Protein AF-A0A7D9HP52-F1 (afdb_monomer_lite)

Foldseek 3Di:
DWDWDDDPQWDIDIDDADDFDDDDDKDWDADPDPVRIDIWAWDWDAPDWDWDWDWIQGPVRDIDIDIDIGRDDIDTDTPDDD

Radius of gyration: 20.26 Å; chains: 1; bounding box: 52×21×48 Å

pLDDT: mean 93.88, std 7.19, range [45.88, 97.44]

Structure (mmCIF, N/CA/C/O backbone):
data_AF-A0A7D9HP52-F1
#
_entry.id   AF-A0A7D9HP52-F1
#
loop_
_atom_site.group_PDB
_atom_site.id
_atom_site.type_symbol
_atom_site.label_atom_id
_atom_site.label_alt_id
_atom_site.label_comp_id
_atom_site.label_asym_id
_atom_site.label_entity_id
_atom_site.label_seq_id
_atom_site.pdbx_PDB_ins_code
_atom_site.Cartn_x
_atom_site.Cartn_y
_atom_site.Cartn_z
_atom_site.occupancy
_atom_site.B_iso_or_equiv
_atom_site.auth_seq_id
_atom_site.auth_comp_id
_atom_site.auth_asym_id
_atom_site.auth_atom_id
_atom_site.pdbx_PDB_model_num
ATOM 1 N N . MET A 1 1 ? -0.914 -10.346 7.705 1.00 86.50 1 MET A N 1
ATOM 2 C CA . MET A 1 1 ? -0.151 -9.710 8.807 1.00 86.50 1 MET A CA 1
ATOM 3 C C . MET A 1 1 ? -1.152 -8.925 9.619 1.00 86.50 1 MET A C 1
ATOM 5 O O . MET A 1 1 ? -2.081 -8.423 9.013 1.00 86.50 1 MET A O 1
ATOM 9 N N . ASP A 1 2 ? -0.989 -8.797 10.929 1.00 92.81 2 ASP A N 1
ATOM 10 C CA . ASP A 1 2 ? -1.992 -8.102 11.739 1.00 92.81 2 ASP A CA 1
ATOM 11 C C . ASP A 1 2 ? -1.536 -6.686 12.075 1.00 92.81 2 ASP A C 1
ATOM 13 O O . ASP A 1 2 ? -0.364 -6.452 12.388 1.00 92.81 2 ASP A O 1
ATOM 17 N N . LYS A 1 3 ? -2.465 -5.730 12.004 1.00 92.31 3 LYS A N 1
ATOM 18 C CA . LYS A 1 3 ? -2.223 -4.337 12.376 1.00 92.31 3 LYS A CA 1
ATOM 19 C C . LYS A 1 3 ? -3.047 -3.976 13.603 1.00 92.31 3 LYS A C 1
ATOM 21 O O . LYS A 1 3 ? -4.266 -4.125 13.611 1.00 92.31 3 LYS A O 1
ATOM 26 N N . ARG A 1 4 ? -2.361 -3.482 14.636 1.00 95.69 4 ARG A N 1
ATOM 27 C CA . ARG A 1 4 ? -2.986 -2.957 15.856 1.00 95.69 4 ARG A CA 1
ATOM 28 C C . ARG A 1 4 ? -3.317 -1.485 15.661 1.00 95.69 4 ARG A C 1
ATOM 30 O O . ARG A 1 4 ? -2.449 -0.700 15.276 1.00 95.69 4 ARG A O 1
ATOM 37 N N . ILE A 1 5 ? -4.561 -1.127 15.938 1.00 95.19 5 ILE A N 1
ATOM 38 C CA . ILE A 1 5 ? -5.084 0.230 15.842 1.00 95.19 5 ILE A CA 1
ATOM 39 C C . ILE A 1 5 ? -5.555 0.640 17.230 1.00 95.19 5 ILE A C 1
ATOM 41 O O . ILE A 1 5 ? -6.412 -0.010 17.823 1.00 95.19 5 ILE A O 1
ATOM 45 N N . SER A 1 6 ? -4.976 1.718 17.747 1.00 95.38 6 SER A N 1
ATOM 46 C CA . SER A 1 6 ? -5.257 2.223 19.088 1.00 95.38 6 SER A CA 1
ATOM 47 C C . SER A 1 6 ? -5.510 3.728 19.081 1.00 95.38 6 SER A C 1
ATOM 49 O O . SER A 1 6 ? -5.020 4.461 18.211 1.00 95.38 6 SER A O 1
ATOM 51 N N . HIS A 1 7 ? -6.283 4.191 20.058 1.00 95.38 7 HIS A N 1
ATOM 52 C CA . HIS A 1 7 ? -6.480 5.600 20.389 1.00 95.38 7 HIS A CA 1
ATOM 53 C C . HIS A 1 7 ? -6.558 5.735 21.921 1.00 95.38 7 HIS A C 1
ATOM 55 O O . HIS A 1 7 ? -7.112 4.835 22.558 1.00 95.38 7 HIS A O 1
ATOM 61 N N . PRO A 1 8 ? -5.988 6.792 22.533 1.00 96.12 8 PRO A N 1
ATOM 62 C CA . PRO A 1 8 ? -6.068 6.993 23.979 1.00 96.12 8 PRO A CA 1
ATOM 63 C C . PRO A 1 8 ? -7.515 6.985 24.483 1.00 96.12 8 PRO A C 1
ATOM 65 O O . PRO A 1 8 ? -8.358 7.681 23.937 1.00 96.12 8 PRO A O 1
ATOM 68 N N . GLY A 1 9 ? -7.805 6.195 25.516 1.00 95.56 9 GLY A N 1
ATOM 69 C CA . GLY A 1 9 ? -9.166 6.075 26.053 1.00 95.56 9 GLY A CA 1
ATOM 70 C C . GLY A 1 9 ? -10.103 5.166 25.251 1.00 95.56 9 GLY A C 1
ATOM 71 O O . GLY A 1 9 ? -11.266 5.054 25.620 1.00 95.56 9 GLY A O 1
ATOM 72 N N . CYS A 1 10 ? -9.621 4.482 24.203 1.00 97.19 10 CYS A N 1
ATOM 73 C CA . CYS A 1 10 ? -10.440 3.574 23.395 1.00 97.19 10 CYS A CA 1
ATOM 74 C C . CYS A 1 10 ? -9.860 2.166 23.281 1.00 97.19 10 CYS A C 1
ATOM 76 O O . CYS A 1 10 ? -8.651 1.942 23.405 1.00 97.19 10 CYS A O 1
ATOM 78 N N . THR A 1 11 ? -10.740 1.192 23.045 1.00 95.81 11 THR A N 1
ATOM 79 C CA . THR A 1 11 ? -10.366 -0.211 22.866 1.00 95.81 11 THR A CA 1
ATOM 80 C C . THR A 1 11 ? -9.450 -0.362 21.662 1.00 95.81 11 THR A C 1
ATOM 82 O O . THR A 1 11 ? -9.720 0.167 20.586 1.00 95.81 11 THR A O 1
ATOM 85 N N . THR A 1 12 ? -8.359 -1.107 21.835 1.00 96.12 12 THR A N 1
ATOM 86 C CA . THR A 1 12 ? -7.456 -1.432 20.728 1.00 96.12 12 THR A CA 1
ATOM 87 C C . THR A 1 12 ? -8.063 -2.541 19.882 1.00 96.12 12 THR A C 1
ATOM 89 O O . THR A 1 12 ? -8.353 -3.619 20.398 1.00 96.12 12 THR A O 1
ATOM 92 N N . VAL A 1 13 ? -8.180 -2.303 18.578 1.00 95.69 13 VAL A N 1
ATOM 93 C CA . VAL A 1 13 ? -8.652 -3.296 17.608 1.00 95.69 13 VAL A CA 1
ATOM 94 C C . VAL A 1 13 ? -7.458 -3.830 16.824 1.00 95.69 13 VAL A C 1
ATOM 96 O O . VAL A 1 13 ? -6.526 -3.096 16.490 1.00 95.69 13 VAL A O 1
ATOM 99 N N . THR A 1 14 ? -7.463 -5.131 16.552 1.00 95.94 14 THR A N 1
ATOM 100 C CA . THR A 1 14 ? -6.471 -5.776 15.689 1.00 95.94 14 THR A CA 1
ATOM 101 C C . THR A 1 14 ? -7.176 -6.255 14.437 1.00 95.94 14 THR A C 1
ATOM 103 O O . THR A 1 14 ? -8.167 -6.972 14.541 1.00 95.94 14 THR A O 1
ATOM 106 N N . ILE A 1 15 ? -6.678 -5.852 13.270 1.00 93.44 15 ILE A N 1
ATOM 107 C CA . ILE A 1 15 ? -7.274 -6.230 11.988 1.00 93.44 15 ILE A CA 1
ATOM 108 C C . ILE A 1 15 ? -6.244 -6.922 11.094 1.00 93.44 15 ILE A C 1
ATOM 110 O O . ILE A 1 15 ? -5.073 -6.517 11.086 1.00 93.44 15 ILE A O 1
ATOM 114 N N . PRO A 1 16 ? -6.658 -7.940 10.324 1.00 92.81 16 PRO A N 1
ATOM 115 C CA . PRO A 1 16 ? -5.790 -8.548 9.332 1.00 92.81 16 PRO A CA 1
ATOM 116 C C . PRO A 1 16 ? -5.560 -7.556 8.193 1.00 92.81 16 PRO A C 1
ATOM 118 O O . PRO A 1 16 ? -6.500 -6.964 7.676 1.00 92.81 16 PRO A O 1
ATOM 121 N N . VAL A 1 17 ? -4.308 -7.389 7.783 1.00 91.94 17 VAL A N 1
ATOM 122 C CA . VAL A 1 17 ? -3.901 -6.579 6.632 1.00 91.94 17 VAL A CA 1
ATOM 123 C C . VAL A 1 17 ? -3.080 -7.400 5.641 1.00 91.94 17 VAL A C 1
ATOM 125 O O . VAL A 1 17 ? -2.309 -8.305 6.001 1.00 91.94 17 VAL A O 1
ATOM 128 N N . THR A 1 18 ? -3.226 -7.032 4.373 1.00 92.75 18 THR A N 1
ATOM 129 C CA . THR A 1 18 ? -2.447 -7.560 3.253 1.00 92.75 18 THR A CA 1
ATOM 130 C C . THR A 1 18 ? -1.175 -6.736 3.073 1.00 92.75 18 THR A C 1
ATOM 132 O O . THR A 1 18 ? -1.185 -5.514 3.214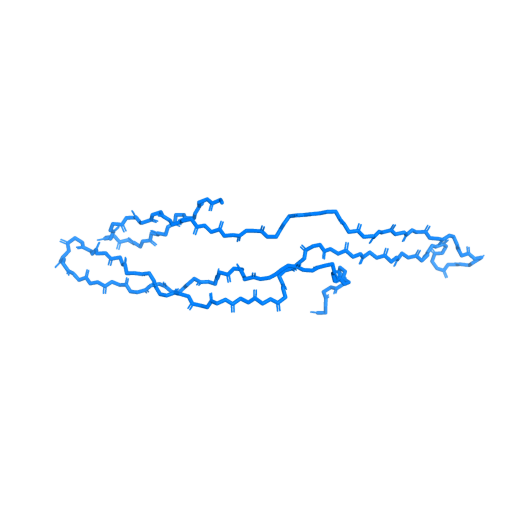 1.00 92.75 18 THR A O 1
ATOM 135 N N . VAL A 1 19 ? -0.063 -7.406 2.767 1.00 93.12 19 VAL A N 1
ATOM 136 C CA . VAL A 1 19 ? 1.240 -6.773 2.528 1.00 93.12 19 VAL A CA 1
ATOM 137 C C . VAL A 1 19 ? 1.808 -7.308 1.221 1.00 93.12 19 VAL A C 1
ATOM 139 O O . VAL A 1 19 ? 1.814 -8.520 1.006 1.00 93.12 19 VAL A O 1
ATOM 142 N N . CYS A 1 20 ? 2.331 -6.422 0.373 1.00 95.00 20 CYS A N 1
ATOM 143 C CA . CYS A 1 20 ? 3.076 -6.840 -0.809 1.00 95.00 20 CYS A CA 1
ATOM 144 C C . CYS A 1 20 ? 4.421 -7.439 -0.402 1.00 95.00 20 CYS A C 1
ATOM 146 O O . CYS A 1 20 ? 5.262 -6.767 0.198 1.00 95.00 20 CYS A O 1
ATOM 148 N N . ARG A 1 21 ? 4.634 -8.708 -0.748 1.00 95.00 21 ARG A N 1
ATOM 149 C CA . ARG A 1 21 ? 5.907 -9.402 -0.563 1.00 95.00 21 ARG A CA 1
ATOM 150 C C . ARG A 1 21 ? 6.142 -10.324 -1.748 1.00 95.00 21 ARG A C 1
ATOM 152 O O . ARG A 1 21 ? 5.292 -11.142 -2.073 1.00 95.00 21 ARG A O 1
ATOM 159 N N . GLY A 1 22 ? 7.298 -10.200 -2.386 1.00 94.88 22 GLY A N 1
ATOM 160 C CA . GLY A 1 22 ? 7.651 -11.019 -3.539 1.00 94.88 22 GLY A CA 1
ATOM 161 C C . GLY A 1 22 ? 9.055 -10.718 -4.040 1.00 94.88 22 GLY A C 1
ATOM 162 O O . GLY A 1 22 ? 9.712 -9.803 -3.543 1.00 94.88 22 GLY A O 1
ATOM 163 N N . ASN A 1 23 ? 9.490 -11.493 -5.030 1.00 96.38 23 ASN A N 1
ATOM 164 C CA . ASN A 1 23 ? 10.761 -11.301 -5.719 1.00 96.38 23 ASN A CA 1
ATOM 165 C C . ASN A 1 23 ? 10.494 -10.677 -7.090 1.00 96.38 23 ASN A C 1
ATOM 167 O O . ASN A 1 23 ? 9.665 -11.183 -7.844 1.00 96.38 23 ASN A O 1
ATOM 171 N N . CYS A 1 24 ? 11.200 -9.597 -7.401 1.00 97.44 24 CYS A N 1
ATOM 172 C CA . CYS A 1 24 ? 11.092 -8.879 -8.666 1.00 97.44 24 CYS A CA 1
ATOM 173 C C . CYS A 1 24 ? 12.452 -8.831 -9.364 1.00 97.44 24 CYS A C 1
ATOM 175 O O . CYS A 1 24 ? 13.482 -9.153 -8.765 1.00 97.44 24 CYS A O 1
ATOM 177 N N . LYS A 1 25 ? 12.457 -8.474 -10.650 1.00 97.06 25 LYS A N 1
ATOM 178 C CA . LYS A 1 25 ? 13.684 -8.467 -11.446 1.00 97.06 25 LYS A CA 1
ATOM 179 C C . LYS A 1 25 ? 14.607 -7.343 -10.988 1.00 97.06 25 LYS A C 1
ATOM 181 O O . LYS A 1 25 ? 14.189 -6.205 -10.796 1.00 97.06 25 LYS A O 1
ATOM 186 N N . SER A 1 26 ? 15.889 -7.653 -10.884 1.00 96.00 26 SER A N 1
ATOM 187 C CA . SER A 1 26 ? 16.938 -6.664 -10.677 1.00 96.00 26 SER A CA 1
ATOM 188 C C . SER A 1 26 ? 18.169 -7.048 -11.487 1.00 96.00 26 SER A C 1
ATOM 190 O O . SER A 1 26 ? 18.427 -8.224 -11.751 1.00 96.00 26 SER A O 1
ATOM 192 N N . SER A 1 27 ? 18.905 -6.046 -11.958 1.00 95.44 27 SER A N 1
ATOM 193 C CA . SER A 1 27 ? 20.143 -6.252 -12.700 1.00 95.44 27 SER A CA 1
ATOM 194 C C . SER A 1 27 ? 21.064 -5.046 -12.580 1.00 95.44 27 SER A C 1
ATOM 196 O O . SER A 1 27 ? 20.607 -3.903 -12.532 1.00 95.44 27 SER A O 1
ATOM 198 N N . SER A 1 28 ? 22.365 -5.316 -12.600 1.00 96.00 28 SER A N 1
ATOM 199 C CA . SER A 1 28 ? 23.415 -4.309 -12.716 1.00 96.00 28 SER A CA 1
ATOM 200 C C . SER A 1 28 ? 24.333 -4.694 -13.865 1.00 96.00 28 SER A C 1
ATOM 202 O O . SER A 1 28 ? 24.715 -5.857 -13.999 1.00 96.00 28 SER A O 1
ATOM 204 N N . ARG A 1 29 ? 24.653 -3.730 -14.725 1.00 96.25 29 ARG A N 1
ATOM 205 C CA . ARG A 1 29 ? 25.486 -3.936 -15.913 1.00 96.25 29 ARG A CA 1
ATOM 206 C C . ARG A 1 29 ? 26.662 -2.966 -15.893 1.00 96.25 29 ARG A C 1
ATOM 208 O O . ARG A 1 29 ? 26.430 -1.795 -15.591 1.00 96.25 29 ARG A O 1
ATOM 215 N N . PRO A 1 30 ? 27.885 -3.418 -16.211 1.00 96.62 30 PRO A N 1
ATOM 216 C CA . PRO A 1 30 ? 29.034 -2.529 -16.297 1.00 96.62 30 PRO A CA 1
ATOM 217 C C . PRO A 1 30 ? 28.888 -1.546 -17.469 1.00 96.62 30 PRO A C 1
ATOM 219 O O . PRO A 1 30 ? 28.269 -1.858 -18.488 1.00 96.62 30 PRO A O 1
ATOM 222 N N . LEU A 1 31 ? 29.472 -0.365 -17.309 1.00 96.56 31 LEU A N 1
ATOM 223 C CA . LEU A 1 31 ? 29.618 0.690 -18.308 1.00 96.56 31 LEU A CA 1
ATOM 224 C C . LEU A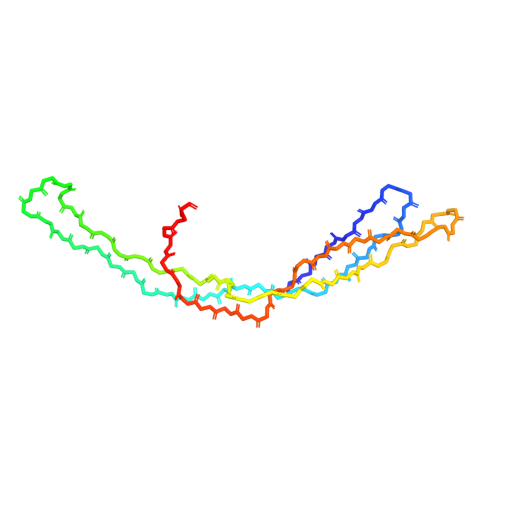 1 31 ? 31.110 0.923 -18.568 1.00 96.56 31 LEU A C 1
ATOM 226 O O . LEU A 1 31 ? 31.942 0.661 -17.701 1.00 96.56 31 LEU A O 1
ATOM 230 N N . MET A 1 32 ? 31.437 1.448 -19.749 1.00 96.81 32 MET A N 1
ATOM 231 C CA . MET A 1 32 ? 32.827 1.747 -20.122 1.00 96.81 32 MET A CA 1
ATOM 232 C C . MET A 1 32 ? 33.387 2.994 -19.429 1.00 96.81 32 MET A C 1
ATOM 234 O O . MET A 1 32 ? 34.599 3.139 -19.346 1.00 96.81 32 MET A O 1
ATOM 238 N N . ASP A 1 33 ? 32.512 3.846 -18.892 1.00 95.44 33 ASP A N 1
ATOM 239 C CA . ASP A 1 33 ? 32.852 5.100 -18.223 1.00 95.44 33 ASP A CA 1
ATOM 240 C C . ASP A 1 33 ? 32.009 5.287 -16.954 1.00 95.44 33 ASP A C 1
ATOM 242 O O . ASP A 1 33 ? 31.024 4.574 -16.724 1.00 95.44 33 ASP A O 1
ATOM 246 N N . LYS A 1 34 ? 32.368 6.280 -16.124 1.00 90.88 34 LYS A N 1
ATOM 247 C CA . LYS A 1 34 ? 31.580 6.690 -14.944 1.00 90.88 34 LYS A CA 1
ATOM 248 C C . LYS A 1 34 ? 30.090 6.862 -15.319 1.00 90.88 34 LYS A C 1
ATOM 250 O O . LYS A 1 34 ? 29.808 7.511 -16.323 1.00 90.88 34 LYS A O 1
ATOM 255 N N . PRO A 1 35 ? 29.132 6.343 -14.521 1.00 93.00 35 PRO A N 1
ATOM 256 C CA . PRO A 1 35 ? 29.276 5.809 -13.159 1.00 93.00 35 PRO A CA 1
ATOM 257 C C . PRO A 1 35 ? 29.742 4.340 -13.062 1.00 93.00 35 PRO A C 1
ATOM 259 O O . PRO A 1 35 ? 29.618 3.747 -11.995 1.00 93.00 35 PRO A O 1
ATOM 262 N N . TRP A 1 36 ? 30.291 3.753 -14.133 1.00 95.06 36 TRP A N 1
ATOM 263 C CA . TRP A 1 36 ? 30.815 2.376 -14.235 1.00 95.06 36 TRP A CA 1
ATOM 264 C C . TRP A 1 36 ? 29.774 1.267 -14.196 1.00 95.06 36 TRP A C 1
ATOM 266 O O . TRP A 1 36 ? 30.046 0.171 -14.672 1.00 95.06 36 TRP A O 1
ATOM 276 N N . PHE A 1 37 ? 28.582 1.538 -13.674 1.00 95.50 37 PHE A N 1
ATOM 277 C CA . PHE A 1 37 ? 27.475 0.596 -13.661 1.00 95.50 37 PHE A CA 1
ATOM 278 C C . PHE A 1 37 ? 26.152 1.310 -13.908 1.00 95.50 37 PHE A C 1
ATOM 280 O O . PHE A 1 37 ? 25.923 2.417 -13.423 1.00 95.50 37 PHE A O 1
ATOM 287 N N . THR A 1 38 ? 25.257 0.641 -14.624 1.00 94.50 38 THR A N 1
ATOM 288 C CA . THR A 1 38 ? 23.836 0.985 -14.671 1.00 94.50 38 THR A CA 1
ATOM 289 C C . THR A 1 38 ? 23.035 -0.093 -13.955 1.00 94.50 38 THR A C 1
ATOM 291 O O . THR A 1 38 ? 23.313 -1.284 -14.112 1.00 94.50 38 THR A O 1
ATOM 294 N N . THR A 1 39 ? 22.051 0.319 -13.158 1.00 93.38 39 THR A N 1
ATOM 295 C CA . THR A 1 39 ? 21.216 -0.581 -12.358 1.00 93.38 39 THR A CA 1
ATOM 296 C C . THR A 1 39 ? 19.755 -0.387 -12.726 1.00 93.38 39 THR A C 1
ATOM 298 O O . THR A 1 39 ? 19.251 0.733 -12.747 1.00 93.38 39 THR A O 1
ATOM 301 N N . SER A 1 40 ? 19.064 -1.495 -12.977 1.00 94.50 40 SER A N 1
ATOM 302 C CA . SER A 1 40 ? 17.611 -1.552 -13.114 1.00 94.50 40 SER A CA 1
ATOM 303 C C . SER A 1 40 ? 17.068 -2.444 -12.006 1.00 94.50 40 SER A C 1
ATOM 305 O O . SER A 1 40 ? 17.548 -3.564 -11.824 1.00 94.50 40 SER A O 1
ATOM 307 N N . CYS A 1 41 ? 16.106 -1.943 -11.237 1.00 95.19 41 CYS A N 1
ATOM 308 C CA . CYS A 1 41 ? 15.552 -2.658 -10.097 1.00 95.19 41 CYS A CA 1
ATOM 309 C C . CYS A 1 41 ? 14.037 -2.482 -10.053 1.00 95.19 41 CYS A C 1
ATOM 311 O O . CYS A 1 41 ? 13.538 -1.354 -10.078 1.00 95.19 41 CYS A O 1
ATOM 313 N N . GLU A 1 42 ? 13.325 -3.598 -9.965 1.00 96.44 42 GLU A N 1
ATOM 314 C CA . GLU A 1 42 ? 11.900 -3.644 -9.687 1.00 96.44 42 GLU A CA 1
ATOM 315 C C . GLU A 1 42 ? 11.657 -4.121 -8.252 1.00 96.44 42 GLU A C 1
ATOM 317 O O . GLU A 1 42 ? 12.343 -4.999 -7.731 1.00 96.44 42 GLU A O 1
ATOM 322 N N . CYS A 1 43 ? 10.646 -3.545 -7.616 1.00 95.94 43 CYS A N 1
ATOM 323 C CA . CYS A 1 43 ? 10.235 -3.813 -6.250 1.00 95.94 43 CYS A CA 1
ATOM 324 C C . CYS A 1 43 ? 8.774 -4.267 -6.261 1.00 95.94 43 CYS A C 1
ATOM 326 O O . CYS A 1 43 ? 7.952 -3.684 -6.968 1.00 95.94 43 CYS A O 1
ATOM 328 N N . CYS A 1 44 ? 8.435 -5.270 -5.448 1.00 96.56 44 CYS A N 1
ATOM 329 C CA . CYS A 1 44 ? 7.046 -5.678 -5.242 1.00 96.56 44 CYS A CA 1
ATOM 330 C C . CYS A 1 44 ? 6.329 -4.591 -4.432 1.00 96.56 44 CYS A C 1
ATOM 332 O O . CYS A 1 44 ? 6.593 -4.426 -3.238 1.00 96.56 44 CYS A O 1
ATOM 334 N N . ARG A 1 45 ? 5.477 -3.805 -5.093 1.00 95.06 45 ARG A N 1
ATOM 335 C CA . ARG A 1 45 ? 4.799 -2.635 -4.520 1.00 95.06 45 ARG A CA 1
ATOM 336 C C . ARG A 1 45 ? 3.304 -2.705 -4.782 1.00 95.06 45 ARG A C 1
ATOM 338 O O . ARG A 1 45 ? 2.873 -3.326 -5.753 1.00 95.06 45 ARG A O 1
ATOM 345 N N . ARG A 1 46 ? 2.522 -2.064 -3.904 1.00 95.38 46 ARG A N 1
ATOM 346 C CA . ARG A 1 46 ? 1.073 -1.953 -4.103 1.00 95.38 46 ARG A CA 1
ATOM 347 C C . ARG A 1 46 ? 0.818 -1.152 -5.380 1.00 95.38 46 ARG A C 1
ATOM 349 O O . ARG A 1 46 ? 1.428 -0.094 -5.561 1.00 95.38 46 ARG A O 1
ATOM 356 N N . THR A 1 47 ? -0.086 -1.632 -6.215 1.00 95.56 47 THR A N 1
ATOM 357 C CA . THR A 1 47 ? -0.583 -0.888 -7.380 1.00 95.56 47 THR A CA 1
ATOM 358 C C . THR A 1 47 ? -1.991 -0.368 -7.184 1.00 95.56 47 THR A C 1
ATOM 360 O O . THR A 1 47 ? -2.393 0.534 -7.908 1.00 95.56 47 THR A O 1
ATOM 363 N N . ASP A 1 48 ? -2.706 -0.934 -6.218 1.00 96.00 48 ASP A N 1
ATOM 364 C CA . ASP A 1 48 ? -4.058 -0.543 -5.867 1.00 96.00 48 ASP A CA 1
ATOM 365 C C . ASP A 1 48 ? -4.271 -0.687 -4.359 1.00 96.00 48 ASP A C 1
ATOM 367 O O . ASP A 1 48 ? -3.694 -1.578 -3.711 1.00 96.00 48 ASP A O 1
ATOM 371 N N . ASP A 1 49 ? -5.077 0.209 -3.803 1.00 95.50 49 ASP A N 1
ATOM 372 C CA . ASP A 1 49 ? -5.445 0.199 -2.399 1.00 95.50 49 ASP A CA 1
ATOM 373 C C . ASP A 1 49 ? -6.880 0.672 -2.166 1.00 95.50 49 ASP A C 1
ATOM 375 O O . ASP A 1 49 ? -7.450 1.453 -2.919 1.00 95.50 49 ASP A O 1
ATOM 379 N N . GLU A 1 50 ? -7.468 0.153 -1.095 1.00 95.56 50 GLU A N 1
ATOM 380 C CA . GLU A 1 50 ? -8.802 0.509 -0.634 1.00 95.56 50 GLU A CA 1
ATOM 381 C C . GLU A 1 50 ? -8.691 1.154 0.746 1.00 95.56 50 GLU A C 1
ATOM 383 O O . GLU A 1 50 ? -8.061 0.605 1.655 1.00 95.56 50 GLU A O 1
ATOM 388 N N . LEU A 1 51 ? -9.330 2.306 0.934 1.00 95.06 51 LEU A N 1
ATOM 389 C CA . LEU A 1 51 ? -9.446 2.925 2.248 1.00 95.06 51 LEU A CA 1
ATOM 390 C C . LEU A 1 51 ? -10.622 2.310 3.002 1.00 95.06 51 LEU A C 1
ATOM 392 O O . LEU A 1 51 ? -11.754 2.336 2.529 1.00 95.06 51 LEU A O 1
ATOM 396 N N . ARG A 1 52 ? -10.357 1.794 4.202 1.00 94.00 52 ARG A N 1
ATOM 397 C CA . ARG A 1 52 ? -11.382 1.259 5.101 1.00 94.00 52 ARG A CA 1
ATOM 398 C C . ARG A 1 52 ? -11.396 2.034 6.404 1.00 94.00 52 ARG A C 1
ATOM 400 O O . ARG A 1 52 ? -10.338 2.349 6.954 1.00 94.00 52 ARG A O 1
ATOM 407 N N . THR A 1 53 ? -12.591 2.298 6.909 1.00 95.56 53 THR A N 1
ATOM 408 C CA . THR A 1 53 ? -12.786 2.914 8.220 1.00 95.56 53 THR A CA 1
ATOM 409 C C . THR A 1 53 ? -12.913 1.835 9.286 1.00 95.56 53 THR A C 1
ATOM 411 O O . THR A 1 53 ? -13.607 0.838 9.101 1.00 95.56 53 THR A O 1
ATOM 414 N N . VAL A 1 54 ? -12.205 2.027 10.396 1.00 94.94 54 VAL A N 1
ATOM 415 C CA . VAL A 1 54 ? -12.237 1.158 11.571 1.00 94.94 54 VAL A CA 1
ATOM 416 C C . VAL A 1 54 ? -12.716 1.978 12.752 1.00 94.94 54 VAL A C 1
ATOM 418 O O . VAL A 1 54 ? -12.096 2.980 13.108 1.00 94.94 54 VAL A O 1
ATOM 421 N N . GLU A 1 55 ? -13.800 1.531 13.363 1.00 96.19 55 GLU A N 1
ATOM 422 C CA . GLU A 1 55 ? -14.369 2.141 14.556 1.00 96.19 55 GLU A CA 1
ATOM 423 C C . GLU A 1 55 ? -13.674 1.615 15.816 1.00 96.19 55 GLU A C 1
ATOM 425 O O . GLU A 1 55 ? -13.424 0.416 15.968 1.00 96.19 55 GLU A O 1
ATOM 430 N N . LEU A 1 56 ? -13.351 2.527 16.730 1.00 97.12 56 LEU A N 1
ATOM 431 C CA . LEU A 1 56 ? -12.836 2.230 18.061 1.00 97.12 56 LEU A CA 1
ATOM 432 C C . LEU A 1 56 ? -13.836 2.741 19.092 1.00 97.12 56 LEU A C 1
ATOM 434 O O . LEU A 1 56 ? -14.169 3.925 19.088 1.00 97.12 56 LEU A O 1
ATOM 438 N N . VAL A 1 57 ? -14.261 1.867 20.002 1.00 97.25 57 VAL A N 1
ATOM 439 C CA . VAL A 1 57 ? -15.162 2.233 21.099 1.00 97.25 57 VAL A CA 1
ATOM 440 C C . VAL A 1 57 ? -14.347 2.744 22.282 1.00 97.25 57 VAL A C 1
ATOM 442 O O . VAL A 1 57 ? -13.373 2.115 22.705 1.00 97.25 57 VAL A O 1
ATOM 445 N N . CYS A 1 58 ? -14.730 3.897 22.809 1.00 97.00 58 CYS A N 1
ATOM 446 C CA . CYS A 1 58 ? -14.053 4.576 23.901 1.00 97.00 58 CYS A CA 1
ATOM 447 C C . CYS A 1 58 ? -14.698 4.270 25.255 1.00 97.00 58 CYS A C 1
ATOM 449 O O . CYS A 1 58 ? -15.825 3.783 25.336 1.00 97.00 58 CYS A O 1
ATOM 451 N N . SER A 1 59 ? -13.960 4.497 26.343 1.00 96.38 59 SER A N 1
ATOM 452 C CA . SER A 1 59 ? -14.416 4.180 27.705 1.00 96.38 59 SER A CA 1
ATOM 453 C C . SER A 1 59 ? -15.643 4.983 28.142 1.00 96.38 59 SER A C 1
ATOM 455 O O . SER A 1 59 ? -16.361 4.557 29.040 1.00 96.38 59 SER A O 1
ATOM 457 N N . ASP A 1 60 ? -15.876 6.136 27.518 1.00 95.75 60 ASP A N 1
ATOM 458 C CA . ASP A 1 60 ? -17.058 6.988 27.688 1.00 95.75 60 ASP A CA 1
ATOM 459 C C . ASP A 1 60 ? -18.238 6.576 26.784 1.00 95.75 60 ASP A C 1
ATOM 461 O O . ASP A 1 60 ? -19.285 7.219 26.802 1.00 95.75 60 ASP A O 1
ATOM 465 N N . GLY A 1 61 ? -18.085 5.503 26.001 1.00 94.25 61 GLY A N 1
ATOM 466 C CA . GLY A 1 61 ? -19.073 5.032 25.034 1.00 94.25 61 GLY A CA 1
ATOM 467 C C . GLY A 1 61 ? -19.048 5.771 23.694 1.00 94.25 61 GLY A C 1
ATOM 468 O O . GLY A 1 61 ? -19.800 5.395 22.795 1.00 94.25 61 GLY A O 1
ATOM 469 N N . ALA A 1 62 ? -18.191 6.785 23.519 1.00 96.44 62 ALA A N 1
ATOM 470 C CA . ALA A 1 62 ? -18.004 7.431 22.225 1.00 96.44 62 ALA A CA 1
ATOM 471 C C . ALA A 1 62 ? -17.339 6.474 21.222 1.00 96.44 62 ALA A C 1
ATOM 473 O O . ALA A 1 62 ? -16.654 5.522 21.600 1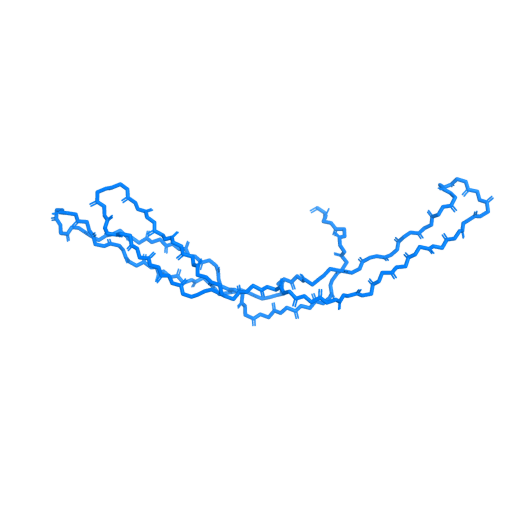.00 96.44 62 ALA A O 1
ATOM 474 N N . THR A 1 63 ? -17.525 6.735 19.929 1.00 96.69 63 THR A N 1
ATOM 475 C CA . THR A 1 63 ? -16.851 5.992 18.856 1.00 96.69 63 THR A CA 1
ATOM 476 C C . THR A 1 63 ? -15.944 6.929 18.075 1.00 96.69 63 THR A C 1
ATOM 478 O O . THR A 1 63 ? -16.341 8.042 17.732 1.00 96.69 63 THR A O 1
ATOM 481 N N . ILE A 1 64 ? -14.720 6.480 17.802 1.00 96.62 64 ILE A N 1
ATOM 482 C CA . ILE A 1 64 ? -13.754 7.196 16.968 1.00 96.62 64 ILE A CA 1
ATOM 483 C C . ILE A 1 64 ? -13.439 6.355 15.741 1.00 96.62 64 ILE A C 1
ATOM 485 O O . ILE A 1 64 ? -13.089 5.181 15.846 1.00 96.62 64 ILE A O 1
ATOM 489 N N . GLU A 1 65 ? -13.490 6.989 14.580 1.00 96.56 65 GLU A N 1
ATOM 490 C CA . GLU A 1 65 ? -13.141 6.378 13.308 1.00 96.56 65 GLU A CA 1
ATOM 491 C C . GLU A 1 65 ? -11.657 6.565 12.981 1.00 96.56 65 GLU A C 1
ATOM 493 O O . GLU A 1 65 ? -11.072 7.638 13.160 1.00 96.56 65 GLU A O 1
ATOM 498 N N . LYS A 1 66 ? -11.030 5.510 12.461 1.00 95.19 66 LYS A N 1
ATOM 499 C CA . LYS A 1 66 ? -9.687 5.562 11.883 1.00 95.19 66 LYS A CA 1
ATOM 500 C C . LYS A 1 66 ? -9.679 4.979 10.484 1.00 95.19 66 LYS A C 1
ATOM 502 O O . LYS A 1 66 ? -10.049 3.827 10.283 1.00 95.19 66 LYS A O 1
ATOM 507 N N . THR A 1 67 ? -9.178 5.752 9.529 1.00 94.50 67 THR A N 1
ATOM 508 C CA . THR A 1 67 ? -8.995 5.290 8.153 1.00 94.50 67 THR A CA 1
ATOM 509 C C . THR A 1 67 ? -7.679 4.534 8.008 1.00 94.50 67 THR A C 1
ATOM 511 O O . THR A 1 67 ? -6.624 4.986 8.463 1.00 94.50 67 THR A O 1
ATOM 514 N N . VAL A 1 68 ? -7.729 3.381 7.349 1.00 93.12 68 VAL A N 1
ATOM 515 C CA . VAL A 1 68 ? -6.569 2.539 7.051 1.00 93.12 68 VAL A CA 1
ATOM 516 C C . VAL A 1 68 ? -6.598 2.140 5.583 1.00 93.12 68 VAL A C 1
ATOM 518 O O . VAL A 1 68 ? -7.626 1.698 5.083 1.00 93.12 68 VAL A O 1
ATOM 521 N N . ALA A 1 69 ? -5.458 2.267 4.905 1.00 92.44 69 ALA A N 1
ATOM 522 C CA . ALA A 1 69 ? -5.289 1.780 3.541 1.00 92.44 69 ALA A CA 1
ATOM 523 C C . ALA A 1 69 ? -4.982 0.275 3.528 1.00 92.44 69 ALA A C 1
ATOM 525 O O . ALA A 1 69 ? -4.074 -0.192 4.226 1.00 92.44 69 ALA A O 1
ATOM 526 N N . PHE A 1 70 ? -5.725 -0.465 2.714 1.00 93.88 70 PHE A N 1
ATOM 527 C CA . PHE A 1 70 ? -5.596 -1.898 2.493 1.00 93.88 70 PHE A CA 1
ATOM 528 C C . PHE A 1 70 ? -5.090 -2.166 1.087 1.00 93.88 70 PHE A C 1
ATOM 530 O O . PHE A 1 70 ? -5.700 -1.745 0.112 1.00 93.88 70 PHE A O 1
ATOM 537 N N . VAL A 1 71 ? -3.993 -2.909 0.986 1.00 96.25 71 VAL A N 1
ATOM 538 C CA . VAL A 1 71 ? -3.448 -3.345 -0.301 1.00 96.25 71 VAL A CA 1
ATOM 539 C C . VAL A 1 71 ? -4.431 -4.294 -0.986 1.00 96.25 71 VAL A C 1
ATOM 541 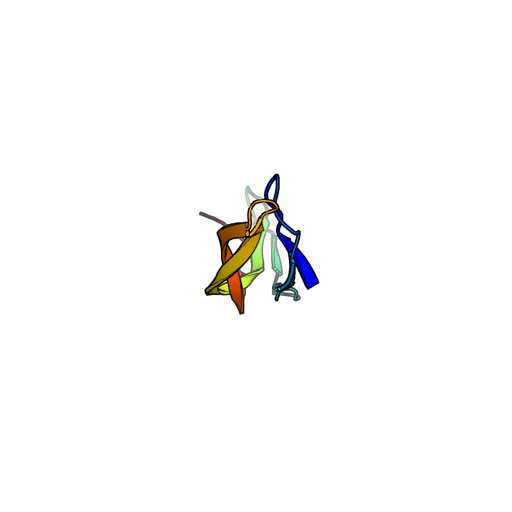O O . VAL A 1 71 ? -4.771 -5.328 -0.405 1.00 96.25 71 VAL A O 1
ATOM 544 N N . GLN A 1 72 ? -4.819 -3.965 -2.219 1.00 95.88 72 GLN A N 1
ATOM 545 C CA . GLN A 1 72 ? -5.661 -4.817 -3.066 1.00 95.88 72 GLN A CA 1
ATOM 546 C C . GLN A 1 72 ? -4.841 -5.590 -4.098 1.00 95.88 72 GLN A C 1
ATOM 548 O O . GLN A 1 72 ? -5.083 -6.774 -4.319 1.00 95.88 72 GLN A O 1
ATOM 553 N N . ASP A 1 73 ? -3.833 -4.945 -4.687 1.00 96.56 73 ASP A N 1
ATOM 554 C CA . ASP A 1 73 ? -3.012 -5.544 -5.738 1.00 96.56 73 ASP A CA 1
ATOM 555 C C . ASP A 1 73 ? -1.537 -5.159 -5.585 1.00 96.56 73 ASP A C 1
ATOM 557 O O . ASP A 1 73 ? -1.200 -4.079 -5.085 1.00 96.56 73 ASP A O 1
ATOM 561 N N . CYS A 1 74 ? -0.653 -6.051 -6.024 1.00 97.00 74 CYS A N 1
ATOM 562 C CA . CYS A 1 74 ? 0.794 -5.902 -5.946 1.00 97.00 74 CYS A CA 1
ATOM 563 C C . CYS A 1 74 ? 1.436 -6.273 -7.279 1.00 97.00 74 CYS A C 1
ATOM 565 O O . CYS A 1 74 ? 1.214 -7.366 -7.801 1.00 97.00 74 CYS A O 1
ATOM 567 N N . LYS A 1 75 ? 2.323 -5.416 -7.789 1.00 97.06 75 LYS A N 1
ATOM 568 C CA . LYS A 1 75 ? 3.110 -5.710 -8.996 1.00 97.06 75 LYS A CA 1
ATOM 569 C C . LYS A 1 75 ? 4.562 -5.309 -8.815 1.00 97.06 75 LYS A C 1
ATOM 571 O O . LYS A 1 75 ? 4.911 -4.508 -7.946 1.00 97.06 75 LYS A O 1
ATOM 576 N N . CYS A 1 76 ? 5.417 -5.879 -9.656 1.00 97.12 76 CYS A N 1
ATOM 577 C CA . CYS A 1 76 ? 6.783 -5.409 -9.805 1.00 97.12 76 CY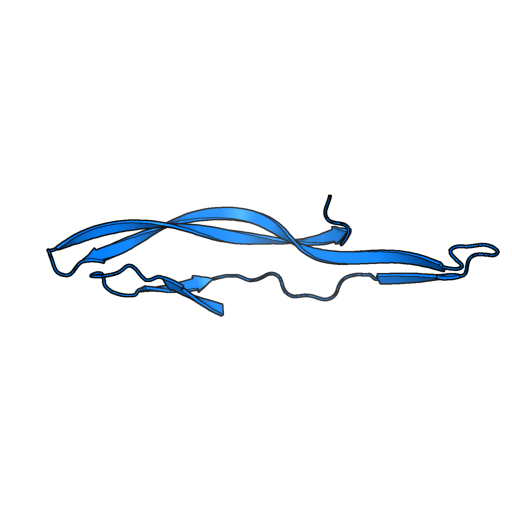S A CA 1
ATOM 578 C C . CYS A 1 76 ? 6.759 -4.051 -10.512 1.00 97.12 76 CYS A C 1
ATOM 580 O O . CYS A 1 76 ? 6.280 -3.933 -11.638 1.00 97.12 76 CYS A O 1
ATOM 582 N N . GLN A 1 77 ? 7.236 -3.020 -9.822 1.00 95.12 77 GLN A N 1
ATOM 583 C CA . GLN A 1 77 ? 7.347 -1.656 -10.336 1.00 95.12 77 GLN A CA 1
ATOM 584 C C . GLN A 1 77 ? 8.770 -1.154 -10.121 1.00 95.12 77 GLN A C 1
ATOM 586 O O . GLN A 1 77 ? 9.441 -1.615 -9.200 1.00 95.12 77 GLN A O 1
ATOM 591 N N . SER A 1 78 ? 9.223 -0.185 -10.922 1.00 93.69 78 SER A N 1
ATOM 592 C CA . SER A 1 78 ? 10.536 0.441 -10.719 1.00 93.69 78 SER A CA 1
ATOM 593 C C . SER A 1 78 ? 10.718 0.872 -9.260 1.00 93.69 78 SER A C 1
ATOM 595 O O . SER A 1 78 ? 9.852 1.527 -8.673 1.00 93.69 78 SER A O 1
ATOM 597 N N . CYS A 1 79 ? 11.843 0.485 -8.657 1.00 89.00 79 CYS A N 1
ATOM 598 C CA . CYS A 1 79 ? 12.148 0.831 -7.274 1.00 89.00 79 CYS A CA 1
ATOM 599 C C . CYS A 1 79 ? 12.424 2.327 -7.085 1.00 89.00 79 CYS A C 1
ATOM 601 O O . CYS A 1 79 ? 12.334 2.803 -5.952 1.00 89.00 79 CYS A O 1
ATOM 603 N N . ASN A 1 80 ? 12.742 3.073 -8.147 1.00 79.69 80 ASN A N 1
ATOM 604 C CA . ASN A 1 80 ? 12.956 4.514 -8.041 1.00 79.69 80 ASN A CA 1
ATOM 605 C C . ASN A 1 80 ? 11.648 5.184 -7.599 1.00 79.69 80 ASN A C 1
ATOM 607 O O . ASN A 1 80 ? 10.620 5.060 -8.259 1.00 79.69 80 ASN A O 1
ATOM 611 N N . ILE A 1 81 ? 11.689 5.825 -6.434 1.00 57.25 81 ILE A N 1
ATOM 612 C CA . ILE A 1 81 ? 10.608 6.646 -5.893 1.00 57.25 81 ILE A CA 1
ATOM 613 C C . ILE A 1 81 ? 10.964 8.073 -6.305 1.00 57.25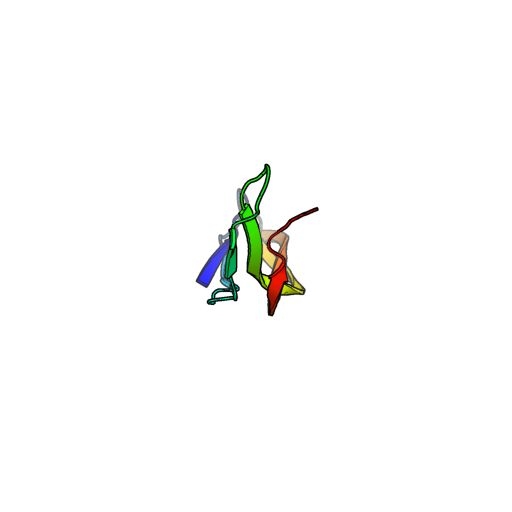 81 ILE A C 1
ATOM 615 O O . ILE A 1 81 ? 12.030 8.553 -5.923 1.00 57.25 81 ILE A O 1
ATOM 619 N N . SER A 1 82 ? 10.133 8.686 -7.144 1.00 45.88 82 SER A N 1
ATOM 620 C CA . SER A 1 82 ? 10.129 10.137 -7.363 1.00 45.88 82 SER A CA 1
ATOM 621 C C . SER A 1 82 ? 9.635 10.856 -6.118 1.00 45.88 82 SER A C 1
ATOM 623 O O . SER A 1 82 ? 8.604 10.376 -5.587 1.00 45.88 82 SER A O 1
#

InterPro domains:
  IPR004133 DAN [PF03045] (2-78)
  IPR006207 Cystine knot, C-terminal [PS01185] (43-79)
  IPR006207 Cystine knot, C-terminal [PS01225] (1-80)
  IPR006207 Cystine knot, C-terminal [SM00041] (2-80)
  IPR029034 Cystine-knot cytokine [G3DSA:2.10.90.10] (1-82)

Organism: Paramuricea clavata (NCBI:txid317549)

Secondary structure (DSSP, 8-state):
-EEEE--TTB--EEEE---------EEEEE-SSTT-EEEEEEEEEEEEEEEEEEEEEBTTS-EEEEEEEEEEEEEEEES---

Sequence (82 aa):
MDKRISHPGCTTVTIPVTVCRGNCKSSSRPLMDKPWFTTSCECCRRTDDELRTVELVCSDGATIEKTVAFVQDCKCQSCNIS